Protein AF-A0A645F7J9-F1 (afdb_monomer_lite)

Foldseek 3Di:
DVLVVQLVQQLVLLLVCLVVLQKAKEKEADPDDPVVQLVQFAFDFAFDGSVVRNVQSDPPDPFNQDYFYDYARTTGGTNTHADFAPPPVPPPPDDRSRRRQLRRQCVHQIKMWIQGSVNSWIWIHHNSDIDTRDDSVSSSLVSCCRHVDPDDPCSCPVVPDDPDDDDDDDD

Structure (mmCIF, N/CA/C/O backbone):
data_AF-A0A645F7J9-F1
#
_entry.id   AF-A0A645F7J9-F1
#
loop_
_atom_site.group_PDB
_atom_site.id
_atom_site.type_symbol
_atom_site.label_atom_id
_atom_site.label_alt_id
_atom_site.label_comp_id
_atom_site.label_asym_id
_atom_site.label_entity_id
_atom_site.label_seq_id
_atom_site.pdbx_PDB_ins_code
_atom_site.Cartn_x
_atom_site.Cartn_y
_atom_site.Cartn_z
_atom_site.occupancy
_atom_site.B_iso_or_equiv
_atom_site.auth_seq_id
_atom_site.auth_comp_id
_atom_site.auth_asym_id
_atom_site.auth_atom_id
_atom_site.pdbx_PDB_model_num
ATOM 1 N N . MET A 1 1 ? -8.748 9.597 19.803 1.00 57.66 1 MET A N 1
ATOM 2 C CA . MET A 1 1 ? -7.337 9.579 20.262 1.00 57.66 1 MET A CA 1
ATOM 3 C C . MET A 1 1 ? -6.554 8.402 19.681 1.00 57.66 1 MET A C 1
ATOM 5 O O . MET A 1 1 ? -5.455 8.634 19.204 1.00 57.66 1 MET A O 1
ATOM 9 N N . GLN A 1 2 ? -7.105 7.181 19.636 1.00 62.59 2 GLN A N 1
ATOM 10 C CA . GLN A 1 2 ? -6.382 5.998 19.136 1.00 62.59 2 GLN A CA 1
ATOM 11 C C . GLN A 1 2 ? -6.081 6.033 17.620 1.00 62.59 2 GLN A C 1
ATOM 13 O O . GLN A 1 2 ? -4.951 5.780 17.215 1.00 62.59 2 GLN A O 1
ATOM 18 N N . ASN A 1 3 ? -7.033 6.470 16.787 1.00 81.19 3 ASN A N 1
ATOM 19 C CA . ASN A 1 3 ? -6.851 6.490 15.325 1.0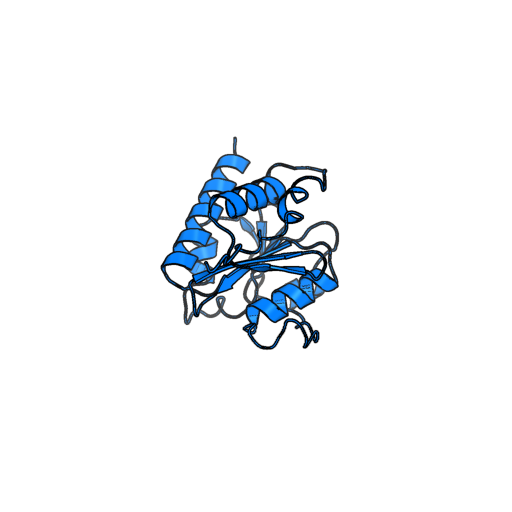0 81.19 3 ASN A CA 1
ATOM 20 C C . ASN A 1 3 ? -5.808 7.522 14.860 1.00 81.19 3 ASN A C 1
ATOM 22 O O . ASN A 1 3 ? -5.114 7.295 13.878 1.00 81.19 3 ASN A O 1
ATOM 26 N N . THR A 1 4 ? -5.635 8.629 15.590 1.00 88.38 4 THR A N 1
ATOM 27 C CA . THR A 1 4 ? -4.605 9.639 15.287 1.00 88.38 4 THR A CA 1
ATOM 28 C C . THR A 1 4 ? -3.191 9.093 15.490 1.00 88.38 4 THR A C 1
ATOM 30 O O . THR A 1 4 ? -2.297 9.422 14.717 1.00 88.38 4 THR A O 1
ATOM 33 N N . ALA A 1 5 ? -2.982 8.257 16.513 1.00 92.56 5 ALA A N 1
ATOM 34 C CA . ALA A 1 5 ? -1.694 7.604 16.733 1.00 92.56 5 ALA A CA 1
ATOM 35 C C . ALA A 1 5 ? -1.388 6.605 15.608 1.00 92.56 5 ALA A C 1
ATOM 37 O O . ALA A 1 5 ? -0.298 6.652 15.050 1.00 92.56 5 ALA A O 1
ATOM 38 N N . LEU A 1 6 ? -2.376 5.792 15.212 1.00 94.38 6 LEU A N 1
ATOM 39 C CA . LEU A 1 6 ? -2.234 4.846 14.102 1.00 94.38 6 LEU A CA 1
ATOM 40 C C . LEU A 1 6 ? -1.917 5.545 12.771 1.00 94.38 6 LEU A C 1
ATOM 42 O O . LEU A 1 6 ? -1.044 5.095 12.041 1.00 94.38 6 LEU A O 1
ATOM 46 N N . ILE A 1 7 ? -2.581 6.665 12.463 1.00 96.19 7 ILE A N 1
ATOM 47 C CA . ILE A 1 7 ? -2.308 7.447 11.244 1.00 96.19 7 ILE A CA 1
ATOM 48 C C . ILE A 1 7 ? -0.853 7.911 11.205 1.00 96.19 7 ILE A C 1
ATOM 50 O O . ILE A 1 7 ? -0.183 7.722 10.194 1.00 96.19 7 ILE A O 1
ATOM 54 N N . ARG A 1 8 ? -0.352 8.481 12.308 1.00 96.44 8 ARG A N 1
ATOM 55 C CA . ARG A 1 8 ? 1.041 8.943 12.403 1.00 96.44 8 ARG A CA 1
ATOM 56 C C . ARG A 1 8 ? 2.032 7.792 12.274 1.00 96.44 8 ARG A C 1
ATOM 58 O O . ARG A 1 8 ? 3.038 7.937 11.586 1.00 96.44 8 ARG A O 1
ATOM 65 N N . ASP A 1 9 ? 1.738 6.670 12.920 1.00 97.25 9 ASP A N 1
ATOM 66 C CA . ASP A 1 9 ? 2.568 5.467 12.889 1.00 97.25 9 ASP A CA 1
ATOM 67 C C . ASP A 1 9 ? 2.669 4.901 11.462 1.00 97.25 9 ASP A C 1
ATOM 69 O O . ASP A 1 9 ? 3.759 4.756 10.910 1.00 97.25 9 ASP A O 1
ATOM 73 N N . MET A 1 10 ? 1.527 4.729 10.790 1.00 98.06 10 MET A N 1
ATOM 74 C CA . MET A 1 10 ? 1.463 4.290 9.393 1.00 98.06 10 MET A CA 1
ATOM 75 C C . MET A 1 10 ? 2.138 5.271 8.432 1.00 98.06 10 MET A C 1
ATOM 77 O O . MET A 1 10 ? 2.859 4.849 7.530 1.00 98.06 10 MET A O 1
ATOM 81 N N . GLN A 1 11 ? 1.930 6.578 8.616 1.00 98.19 11 GLN A N 1
ATOM 82 C CA . GLN A 1 11 ? 2.584 7.598 7.799 1.00 98.19 11 GLN A CA 1
ATOM 83 C C . GLN A 1 11 ? 4.107 7.513 7.945 1.00 98.19 11 GLN A C 1
ATOM 85 O O . GLN A 1 11 ? 4.817 7.539 6.942 1.00 98.19 11 GLN A O 1
ATOM 90 N N . THR A 1 12 ? 4.600 7.371 9.177 1.00 98.56 12 THR A N 1
ATOM 91 C CA . THR A 1 12 ? 6.034 7.252 9.469 1.00 98.56 12 THR A CA 1
ATOM 92 C C . THR A 1 12 ? 6.628 6.014 8.799 1.00 98.56 12 THR A C 1
ATOM 94 O O . THR A 1 12 ? 7.635 6.132 8.104 1.00 98.56 12 THR A O 1
ATOM 97 N N . ALA A 1 13 ? 5.969 4.859 8.918 1.00 98.56 13 ALA A N 1
ATOM 98 C CA . ALA A 1 13 ? 6.410 3.615 8.289 1.00 98.56 13 ALA A CA 1
ATOM 99 C C . ALA A 1 13 ? 6.440 3.700 6.754 1.00 98.56 13 ALA A C 1
ATOM 101 O O . ALA A 1 13 ? 7.433 3.342 6.125 1.00 98.56 13 ALA A O 1
ATOM 102 N N . ILE A 1 14 ? 5.386 4.226 6.123 1.00 98.69 14 ILE A N 1
ATOM 103 C CA . ILE A 1 14 ? 5.324 4.343 4.657 1.00 98.69 14 ILE A CA 1
ATOM 104 C C . ILE A 1 14 ? 6.391 5.321 4.140 1.00 98.69 14 ILE A C 1
ATOM 106 O O . ILE A 1 14 ? 7.036 5.050 3.126 1.00 98.69 14 ILE A O 1
ATOM 110 N N . LEU A 1 15 ? 6.621 6.438 4.841 1.00 98.69 15 LEU A N 1
ATOM 111 C CA . LEU A 1 15 ? 7.687 7.384 4.495 1.00 98.69 15 LEU A CA 1
ATOM 112 C C . LEU A 1 15 ? 9.082 6.773 4.679 1.00 98.69 15 LEU A C 1
ATOM 114 O O . LEU A 1 15 ? 9.957 7.004 3.847 1.00 98.69 15 LEU A O 1
ATOM 118 N N . SER A 1 16 ? 9.284 5.968 5.724 1.00 98.69 16 SER A N 1
ATOM 119 C CA . SER A 1 16 ? 10.523 5.216 5.955 1.00 98.69 16 SER A CA 1
ATOM 120 C C . SER A 1 16 ? 10.812 4.242 4.806 1.00 98.69 16 SER A C 1
ATOM 122 O O . SER A 1 16 ? 11.893 4.298 4.212 1.00 98.69 16 SER A O 1
ATOM 124 N N . LEU A 1 17 ? 9.825 3.431 4.404 1.00 98.56 17 LEU A N 1
ATOM 125 C CA . LEU A 1 17 ? 9.930 2.530 3.248 1.00 98.56 17 LEU A CA 1
ATOM 126 C C . LEU A 1 17 ? 10.234 3.300 1.955 1.00 98.56 17 LEU A C 1
ATOM 128 O O . LEU A 1 17 ? 11.127 2.915 1.203 1.00 98.56 17 LEU A O 1
ATOM 132 N N . SER A 1 18 ? 9.561 4.433 1.736 1.00 98.62 18 SER A N 1
ATOM 133 C CA . SER A 1 18 ? 9.804 5.340 0.606 1.00 98.62 18 SER A CA 1
ATOM 134 C C . SER A 1 18 ? 11.243 5.863 0.580 1.00 98.62 18 SER A C 1
ATOM 136 O O . SER A 1 18 ? 11.928 5.744 -0.435 1.00 98.62 18 SER A O 1
ATOM 138 N N . HIS A 1 19 ? 11.745 6.396 1.699 1.00 98.25 19 HIS A N 1
ATOM 139 C CA . HIS A 1 19 ? 13.122 6.894 1.799 1.00 98.25 19 HIS A CA 1
ATOM 140 C C . HIS A 1 19 ? 14.163 5.796 1.558 1.00 98.25 19 HIS A C 1
ATOM 142 O O . HIS A 1 19 ? 15.183 6.045 0.918 1.00 98.25 19 HIS A O 1
ATOM 148 N N . ARG A 1 20 ? 13.893 4.580 2.039 1.00 98.12 20 ARG A N 1
ATOM 149 C CA . ARG A 1 20 ? 14.752 3.404 1.853 1.00 98.12 20 ARG A CA 1
ATOM 150 C C . ARG A 1 20 ? 14.580 2.735 0.484 1.00 98.12 20 ARG A C 1
ATOM 152 O O . ARG A 1 20 ? 15.330 1.812 0.185 1.00 98.12 20 ARG A O 1
ATOM 159 N N . ARG A 1 21 ? 13.618 3.188 -0.332 1.00 97.75 21 ARG A N 1
ATOM 160 C CA . ARG A 1 21 ? 13.213 2.575 -1.611 1.00 97.75 21 ARG A CA 1
ATOM 161 C C . ARG A 1 21 ? 12.868 1.092 -1.477 1.00 97.75 21 ARG A C 1
ATOM 163 O O . ARG A 1 21 ? 13.225 0.268 -2.310 1.00 97.75 21 ARG A O 1
ATOM 170 N N . VAL A 1 22 ? 12.160 0.756 -0.407 1.00 97.88 22 VAL A N 1
ATOM 171 C CA . VAL A 1 22 ? 11.633 -0.588 -0.184 1.00 97.88 22 VAL A CA 1
ATOM 172 C C . VAL A 1 22 ? 10.236 -0.666 -0.792 1.00 97.88 22 VAL A C 1
ATOM 174 O O . VAL A 1 22 ? 9.358 0.134 -0.462 1.00 97.88 22 VAL A O 1
ATOM 177 N N . GLY A 1 23 ? 10.038 -1.617 -1.706 1.00 97.31 23 GLY A N 1
ATOM 178 C CA . GLY A 1 23 ? 8.768 -1.814 -2.394 1.00 97.31 23 GLY A CA 1
ATOM 179 C C . GLY A 1 23 ? 7.661 -2.250 -1.440 1.00 97.31 23 GLY A C 1
ATOM 180 O O . GLY A 1 23 ? 7.814 -3.231 -0.720 1.00 97.31 23 GLY A O 1
ATOM 181 N N . ALA A 1 24 ? 6.523 -1.558 -1.474 1.00 98.31 24 ALA A N 1
ATOM 182 C CA . ALA A 1 24 ? 5.380 -1.879 -0.623 1.00 98.31 24 ALA A CA 1
ATOM 183 C C . ALA A 1 24 ? 4.061 -1.829 -1.393 1.00 98.31 24 ALA A C 1
ATOM 185 O O . ALA A 1 24 ? 3.901 -1.042 -2.330 1.00 98.31 24 ALA A O 1
ATOM 186 N N . LEU A 1 25 ? 3.115 -2.675 -0.984 1.00 98.50 25 LEU A N 1
ATOM 187 C CA . LEU A 1 25 ? 1.792 -2.794 -1.590 1.00 98.50 25 LEU A CA 1
ATOM 188 C C . LEU A 1 25 ? 0.749 -3.096 -0.511 1.00 98.50 25 LEU A C 1
ATOM 190 O O . LEU A 1 25 ? 0.620 -4.230 -0.054 1.00 98.50 25 LEU A O 1
ATOM 194 N N . ILE A 1 26 ? 0.025 -2.065 -0.080 1.00 98.69 26 ILE A N 1
ATOM 195 C CA . ILE A 1 26 ? -0.883 -2.127 1.071 1.00 98.69 26 ILE A CA 1
ATOM 196 C C . ILE A 1 26 ? -2.307 -1.870 0.588 1.00 98.69 26 ILE A C 1
ATOM 198 O O . ILE A 1 26 ? -2.634 -0.752 0.191 1.00 98.69 26 ILE A O 1
ATOM 202 N N . VAL A 1 27 ? -3.147 -2.899 0.626 1.00 98.56 27 VAL A N 1
ATOM 203 C CA . VAL A 1 27 ? -4.550 -2.859 0.206 1.00 98.56 27 VAL A CA 1
ATOM 204 C C . VAL A 1 27 ? -5.434 -2.679 1.432 1.00 98.56 27 VAL A C 1
ATOM 206 O O . VAL A 1 27 ? -5.457 -3.525 2.325 1.00 98.56 27 VAL A O 1
ATOM 209 N N . PHE A 1 28 ? -6.194 -1.591 1.466 1.00 98.25 28 PHE A N 1
ATOM 210 C CA . PHE A 1 28 ? -7.195 -1.333 2.493 1.00 98.25 28 PHE A CA 1
ATOM 211 C C . PHE A 1 28 ? -8.566 -1.778 1.985 1.00 98.25 28 PHE A C 1
ATOM 213 O O . PHE A 1 28 ? -9.159 -1.136 1.113 1.00 98.25 28 PHE A O 1
ATOM 220 N N . GLU A 1 29 ? -9.066 -2.878 2.545 1.00 96.75 29 GLU A N 1
ATOM 221 C CA . GLU A 1 29 ? -10.415 -3.383 2.301 1.00 96.75 29 GLU A CA 1
ATOM 222 C C . GLU A 1 29 ? -11.455 -2.358 2.777 1.00 96.75 29 GLU A C 1
ATOM 224 O O . GLU A 1 29 ? -11.295 -1.735 3.830 1.00 96.75 29 GLU A O 1
ATOM 229 N N . GLN A 1 30 ? -12.508 -2.173 1.979 1.00 95.19 30 GLN A N 1
ATOM 230 C CA . GLN A 1 30 ? -13.623 -1.273 2.268 1.00 95.19 30 GLN A CA 1
ATOM 231 C C . GLN A 1 30 ? -14.923 -2.082 2.381 1.00 95.19 30 GLN A C 1
ATOM 233 O O . GLN A 1 30 ? -15.040 -2.916 3.276 1.00 95.19 30 GLN A O 1
ATOM 238 N N . LYS A 1 31 ? -15.920 -1.847 1.519 1.00 94.06 31 LYS A N 1
ATOM 239 C CA . LYS A 1 31 ? -17.200 -2.570 1.572 1.00 94.06 31 LYS A CA 1
ATOM 240 C C . LYS A 1 31 ? -17.132 -3.896 0.826 1.00 94.06 31 LYS A C 1
ATOM 242 O O . LYS A 1 31 ? -17.779 -4.859 1.230 1.00 94.06 31 LYS A O 1
ATOM 247 N N . THR A 1 32 ? -16.378 -3.937 -0.268 1.00 94.50 32 THR A N 1
ATOM 248 C CA . THR A 1 32 ? -16.170 -5.148 -1.061 1.00 94.50 32 THR A CA 1
ATOM 249 C C . THR A 1 32 ? -15.173 -6.035 -0.331 1.00 94.50 32 THR A C 1
ATOM 251 O O . THR A 1 32 ? -14.010 -5.666 -0.177 1.00 94.50 32 THR A O 1
ATOM 254 N N . GLY A 1 33 ? -15.628 -7.199 0.132 1.00 93.69 33 GLY A N 1
ATOM 255 C CA . GLY A 1 33 ? -14.755 -8.167 0.791 1.00 93.69 33 GLY A CA 1
ATOM 256 C C . GLY A 1 33 ? -13.720 -8.740 -0.177 1.00 93.69 33 GLY A C 1
ATOM 257 O O . GLY A 1 33 ? -14.054 -9.081 -1.309 1.00 93.69 33 GLY A O 1
ATOM 258 N N . LEU A 1 34 ? -12.475 -8.890 0.279 1.00 96.50 34 LEU A N 1
ATOM 259 C CA . LEU A 1 34 ? -11.361 -9.394 -0.535 1.00 96.50 34 LEU A CA 1
ATOM 260 C C . LEU A 1 34 ? -10.997 -10.843 -0.170 1.00 96.50 34 LEU A C 1
ATOM 262 O O . LEU A 1 34 ? -9.822 -11.196 -0.096 1.00 96.50 34 LEU A O 1
ATOM 266 N N . GLY A 1 35 ? -12.006 -11.679 0.101 1.00 96.00 35 GLY A N 1
ATOM 267 C CA . GLY A 1 35 ? -11.831 -13.040 0.626 1.00 96.00 35 GLY A CA 1
ATOM 268 C C . GLY A 1 35 ? -10.916 -13.921 -0.226 1.00 96.00 35 GLY A C 1
ATOM 269 O O . GLY A 1 35 ? -9.999 -14.538 0.313 1.00 96.00 35 GLY A O 1
ATOM 270 N N . ASP A 1 36 ? -11.109 -13.908 -1.545 1.00 95.88 36 ASP A N 1
ATOM 271 C CA . ASP A 1 36 ? -10.302 -14.704 -2.476 1.00 95.88 36 ASP A CA 1
ATOM 272 C C . ASP A 1 36 ? -8.830 -14.276 -2.460 1.00 95.88 36 ASP A C 1
ATOM 274 O O . ASP A 1 36 ? -7.941 -15.119 -2.406 1.00 95.88 36 ASP A O 1
ATOM 278 N N . ILE A 1 37 ? -8.566 -12.964 -2.410 1.00 97.31 37 ILE A N 1
ATOM 279 C CA . ILE A 1 37 ? -7.209 -12.407 -2.310 1.00 97.31 37 ILE A CA 1
ATOM 280 C C . ILE A 1 37 ? -6.574 -12.791 -0.974 1.00 97.31 37 ILE A C 1
ATOM 282 O O . ILE A 1 37 ? -5.441 -13.267 -0.945 1.00 97.31 37 ILE A O 1
ATOM 286 N N . ILE A 1 38 ? -7.306 -12.622 0.130 1.00 97.94 38 ILE A N 1
ATOM 287 C CA . ILE A 1 38 ? -6.843 -12.987 1.475 1.00 97.94 38 ILE A CA 1
ATOM 288 C C . ILE A 1 38 ? -6.459 -14.471 1.528 1.00 97.94 38 ILE A C 1
ATOM 290 O O . ILE A 1 38 ? -5.460 -14.814 2.155 1.00 97.94 38 ILE A O 1
ATOM 294 N N . GLY A 1 39 ? -7.221 -15.341 0.857 1.00 96.94 39 GLY A N 1
ATOM 295 C CA . GLY A 1 39 ? -6.965 -16.781 0.800 1.00 96.94 39 GLY A CA 1
ATOM 296 C C . GLY A 1 39 ? -5.674 -17.176 0.077 1.00 96.94 39 GLY A C 1
ATOM 297 O O . GLY A 1 39 ? -5.207 -18.296 0.263 1.00 96.94 39 GLY A O 1
ATOM 298 N N . THR A 1 40 ? -5.081 -16.278 -0.715 1.00 97.81 40 THR A N 1
ATOM 299 C CA . THR A 1 40 ? -3.804 -16.536 -1.403 1.00 97.81 40 THR A CA 1
ATOM 300 C C . THR A 1 40 ? -2.571 -16.264 -0.545 1.00 97.81 40 THR A C 1
ATOM 302 O O . THR A 1 40 ? -1.497 -16.777 -0.852 1.00 97.81 40 THR A O 1
ATOM 305 N N . GLY A 1 41 ? -2.709 -15.439 0.496 1.00 97.19 41 GLY A N 1
ATOM 306 C CA . GLY A 1 41 ? -1.602 -15.003 1.341 1.00 97.19 41 GLY A CA 1
ATOM 307 C C . GLY A 1 41 ? -1.476 -15.793 2.641 1.00 97.19 41 GLY A C 1
ATOM 308 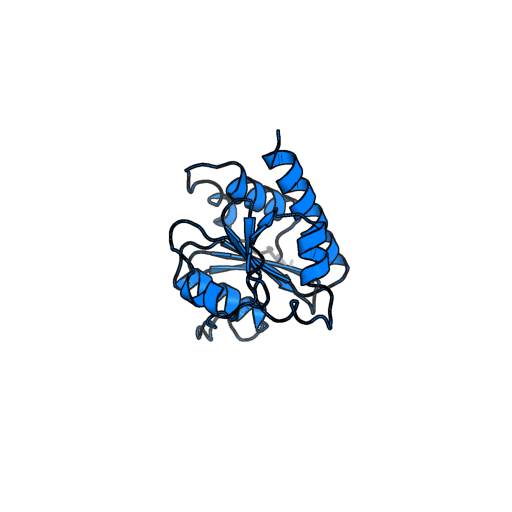O O . GLY A 1 41 ? -2.252 -16.696 2.954 1.00 97.19 41 GLY A O 1
ATOM 309 N N . THR A 1 42 ? -0.501 -15.399 3.456 1.00 98.12 42 THR A N 1
ATOM 310 C CA . THR A 1 42 ? -0.353 -15.903 4.826 1.00 98.12 42 THR A CA 1
ATOM 311 C C . THR A 1 42 ? -1.251 -15.101 5.761 1.00 98.12 42 THR A C 1
ATOM 313 O O . THR A 1 42 ? -1.122 -13.879 5.854 1.00 98.12 42 THR A O 1
ATOM 316 N N . ARG A 1 43 ? -2.156 -15.783 6.472 1.00 97.81 43 ARG A N 1
ATOM 317 C CA . ARG A 1 43 ? -3.055 -15.161 7.453 1.00 97.81 43 ARG A CA 1
ATOM 318 C C . ARG A 1 43 ? -2.271 -14.707 8.688 1.00 97.81 43 ARG A C 1
ATOM 320 O O . ARG A 1 43 ? -1.488 -15.477 9.233 1.00 97.81 43 ARG A O 1
ATOM 327 N N . ILE A 1 44 ? -2.497 -13.465 9.117 1.00 97.19 44 ILE A N 1
ATOM 328 C CA . ILE A 1 44 ? -1.806 -12.847 10.260 1.00 97.19 44 ILE A CA 1
ATOM 329 C C . ILE A 1 44 ? -2.794 -12.472 11.368 1.00 97.19 44 ILE A C 1
ATOM 331 O O . ILE A 1 44 ? -2.536 -12.776 12.526 1.00 97.19 44 ILE A O 1
ATOM 335 N N . GLU A 1 45 ? -3.914 -11.824 11.027 1.00 96.44 45 GLU A N 1
ATOM 336 C CA . GLU A 1 45 ? -4.921 -11.339 11.996 1.00 96.44 45 GLU A CA 1
ATOM 337 C C . GLU A 1 45 ? -4.329 -10.509 13.152 1.00 96.44 45 GLU A C 1
ATOM 339 O O . GLU A 1 45 ? -4.732 -10.615 14.310 1.00 96.44 45 GLU A O 1
ATOM 344 N N . GLY A 1 46 ? -3.359 -9.655 12.824 1.00 96.50 46 GLY A N 1
ATOM 345 C CA . GLY A 1 46 ? -2.625 -8.835 13.783 1.00 96.50 46 GLY A CA 1
ATOM 346 C C . GLY A 1 46 ? -3.161 -7.410 13.878 1.00 96.50 46 GLY A C 1
ATOM 347 O O . GLY A 1 46 ? -3.737 -6.877 12.926 1.00 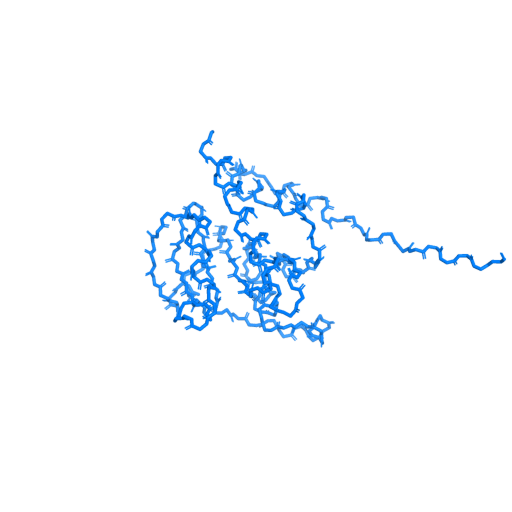96.50 46 GLY A O 1
ATOM 348 N N . LEU A 1 47 ? -2.931 -6.750 15.016 1.00 97.06 47 LEU A N 1
ATOM 349 C CA . LEU A 1 47 ? -3.143 -5.305 15.118 1.00 97.06 47 LEU A CA 1
ATOM 350 C C . LEU A 1 47 ? -2.200 -4.582 14.153 1.00 97.06 47 LEU A C 1
ATOM 352 O O . LEU A 1 47 ? -0.998 -4.852 14.127 1.00 97.06 47 LEU A O 1
ATOM 356 N N . LEU A 1 48 ? -2.753 -3.661 13.366 1.00 97.62 48 LEU A N 1
ATOM 357 C CA . LEU A 1 48 ? -1.968 -2.863 12.436 1.00 97.62 48 LEU A CA 1
ATOM 358 C C . LEU A 1 48 ? -1.020 -1.935 13.207 1.00 97.62 48 LEU A C 1
ATOM 360 O O . LEU A 1 48 ? -1.450 -1.207 14.102 1.00 97.62 48 LEU A O 1
ATOM 364 N N . SER A 1 49 ? 0.256 -1.941 12.827 1.00 97.88 49 SER A N 1
ATOM 365 C CA . SER A 1 49 ? 1.273 -1.010 13.315 1.00 97.88 49 SER A CA 1
ATOM 366 C C . SER A 1 49 ? 2.303 -0.725 12.226 1.00 97.88 49 SER A C 1
ATOM 368 O O . SER A 1 49 ? 2.514 -1.545 11.327 1.00 97.88 49 SER A O 1
ATOM 370 N N . GLY A 1 50 ? 2.966 0.424 12.323 1.00 98.00 50 GLY A N 1
ATOM 371 C CA . GLY A 1 50 ? 4.047 0.816 11.428 1.00 98.00 50 GLY A CA 1
ATOM 372 C C . GLY A 1 50 ? 5.193 -0.193 11.452 1.00 98.00 50 GLY A C 1
ATOM 373 O O . GLY A 1 50 ? 5.618 -0.659 10.399 1.00 98.00 50 GLY A O 1
ATOM 374 N N . ALA A 1 51 ? 5.601 -0.633 12.646 1.00 97.81 51 ALA A N 1
ATOM 375 C CA . ALA A 1 51 ? 6.649 -1.640 12.814 1.00 97.81 51 ALA A CA 1
ATOM 376 C C . ALA A 1 51 ? 6.310 -2.982 12.137 1.00 97.81 51 ALA A C 1
ATOM 378 O O . ALA A 1 51 ? 7.191 -3.624 11.568 1.00 97.81 51 ALA A O 1
ATOM 379 N N . LEU A 1 52 ? 5.044 -3.419 12.174 1.00 98.12 52 LEU A N 1
ATOM 380 C CA . LEU A 1 52 ? 4.620 -4.639 11.483 1.00 98.12 52 LEU A CA 1
ATOM 381 C C . LEU A 1 52 ? 4.693 -4.469 9.960 1.00 98.12 52 LEU A C 1
ATOM 383 O O . LEU A 1 52 ? 5.169 -5.364 9.268 1.00 98.12 52 LEU A O 1
ATOM 387 N N . ILE A 1 53 ? 4.261 -3.315 9.446 1.00 98.44 53 ILE A N 1
ATOM 388 C CA . ILE A 1 53 ? 4.331 -2.993 8.016 1.00 98.44 53 ILE A CA 1
ATOM 389 C C . ILE A 1 53 ? 5.781 -2.938 7.532 1.00 98.44 53 ILE A C 1
ATOM 391 O O . ILE A 1 53 ? 6.094 -3.551 6.515 1.00 98.44 53 ILE A O 1
ATOM 395 N N . GLU A 1 54 ? 6.673 -2.269 8.263 1.00 98.00 54 GLU A N 1
ATOM 396 C CA . GLU A 1 54 ? 8.095 -2.221 7.910 1.00 98.00 54 GLU A CA 1
ATOM 397 C C . GLU A 1 54 ? 8.724 -3.615 7.877 1.00 98.00 54 GLU A C 1
ATOM 399 O O . GLU A 1 54 ? 9.403 -3.945 6.910 1.00 98.00 54 GLU A O 1
ATOM 404 N N . ASN A 1 55 ? 8.457 -4.453 8.886 1.00 97.56 55 ASN A N 1
ATOM 405 C CA . ASN A 1 55 ? 8.996 -5.814 8.931 1.00 97.56 55 ASN A CA 1
ATOM 406 C C . ASN A 1 55 ? 8.472 -6.697 7.795 1.00 97.56 55 ASN A C 1
ATOM 408 O O . ASN A 1 55 ? 9.232 -7.487 7.244 1.00 97.56 55 ASN A O 1
ATOM 412 N N . ILE A 1 56 ? 7.188 -6.584 7.439 1.00 98.25 56 ILE A N 1
ATOM 413 C CA . ILE A 1 56 ? 6.614 -7.386 6.352 1.00 98.25 56 ILE A CA 1
ATOM 414 C C . ILE A 1 56 ? 7.263 -7.043 5.014 1.00 98.25 56 ILE A C 1
ATOM 416 O O . ILE A 1 56 ? 7.535 -7.951 4.238 1.00 98.25 56 ILE A O 1
ATOM 420 N N . PHE A 1 57 ? 7.508 -5.761 4.738 1.00 98.31 57 PHE A N 1
ATOM 421 C CA . PHE A 1 57 ? 8.108 -5.340 3.471 1.00 98.31 57 PHE A CA 1
ATOM 422 C C . PHE A 1 57 ? 9.638 -5.378 3.466 1.00 98.31 57 PHE A C 1
ATOM 424 O O . PHE A 1 57 ? 10.235 -5.023 2.453 1.00 98.31 57 PHE A O 1
ATOM 431 N N . GLU A 1 58 ? 10.287 -5.828 4.544 1.00 97.25 58 GLU A N 1
ATOM 432 C CA . GLU A 1 58 ? 11.739 -5.986 4.556 1.00 97.25 58 GLU A CA 1
ATOM 433 C C . GLU A 1 58 ? 12.171 -6.942 3.421 1.00 97.25 58 GLU A C 1
ATOM 435 O O . GLU A 1 58 ? 11.657 -8.067 3.339 1.00 97.25 58 GLU A O 1
ATOM 440 N N . PRO A 1 59 ? 13.089 -6.521 2.527 1.00 93.31 59 PRO A N 1
ATOM 441 C CA . PRO A 1 59 ? 13.491 -7.326 1.381 1.00 93.31 59 PRO A CA 1
ATOM 442 C C . PRO A 1 59 ? 14.041 -8.701 1.766 1.00 93.31 59 PRO A C 1
ATOM 444 O O . PRO A 1 59 ? 14.706 -8.856 2.789 1.00 93.31 59 PRO A O 1
ATOM 447 N N . ASN A 1 60 ? 13.846 -9.689 0.890 1.00 91.31 60 ASN A N 1
ATOM 448 C CA . ASN A 1 60 ? 14.326 -11.068 1.066 1.00 91.31 60 ASN A CA 1
ATOM 449 C C . ASN A 1 60 ? 13.687 -11.826 2.245 1.00 91.31 60 ASN A C 1
ATOM 451 O O . ASN A 1 60 ? 14.252 -12.808 2.731 1.00 91.31 60 ASN A O 1
ATOM 455 N N . THR A 1 61 ? 12.508 -11.403 2.704 1.00 93.69 61 THR A N 1
ATOM 456 C CA . THR A 1 61 ? 11.722 -12.141 3.704 1.00 93.69 61 THR A CA 1
ATOM 457 C C . THR A 1 61 ? 10.546 -12.877 3.049 1.00 93.69 61 THR A C 1
ATOM 459 O O . THR A 1 61 ? 10.062 -12.456 2.006 1.00 93.69 61 THR A O 1
ATOM 462 N N . PRO A 1 62 ? 10.009 -13.969 3.618 1.00 90.00 62 PRO A N 1
ATOM 463 C CA . PRO A 1 62 ? 8.918 -14.706 2.967 1.00 90.00 62 PRO A CA 1
ATOM 464 C C . PRO A 1 62 ? 7.633 -13.900 2.696 1.00 90.00 62 PRO A C 1
ATOM 466 O O . PRO A 1 62 ? 6.859 -14.285 1.828 1.00 90.00 62 PRO A O 1
ATOM 469 N N . LEU A 1 63 ? 7.383 -12.810 3.434 1.00 93.69 63 LEU A N 1
ATOM 470 C CA . LEU A 1 63 ? 6.115 -12.067 3.379 1.00 93.69 63 LEU A CA 1
ATOM 471 C C . LEU A 1 63 ? 6.153 -10.797 2.511 1.00 93.69 63 LEU A C 1
ATOM 473 O O . LEU A 1 63 ? 5.089 -10.244 2.228 1.00 93.69 63 LEU A O 1
ATOM 477 N N . HIS A 1 64 ? 7.337 -10.336 2.092 1.00 92.19 64 HIS A N 1
ATOM 478 C CA . HIS A 1 64 ? 7.483 -9.068 1.357 1.00 92.19 64 HIS A CA 1
ATOM 479 C C . HIS A 1 64 ? 7.008 -9.128 -0.103 1.00 92.19 64 HIS A C 1
ATOM 481 O O . HIS A 1 64 ? 6.700 -8.095 -0.712 1.00 92.19 64 HIS A O 1
ATOM 487 N N . ASP A 1 65 ? 6.941 -10.337 -0.663 1.00 88.62 65 ASP A N 1
ATOM 488 C CA . ASP A 1 65 ? 6.512 -10.582 -2.033 1.00 88.62 65 ASP A CA 1
ATOM 489 C C . ASP A 1 65 ? 4.993 -10.723 -2.094 1.00 88.62 65 ASP A C 1
ATOM 491 O O . ASP A 1 65 ? 4.419 -11.780 -1.842 1.00 88.62 65 ASP A O 1
ATOM 495 N N . GLY A 1 66 ? 4.333 -9.619 -2.433 1.00 94.75 66 GLY A N 1
ATOM 496 C CA . GLY A 1 66 ? 2.888 -9.555 -2.615 1.00 94.75 66 GLY A CA 1
ATOM 497 C C . GLY A 1 66 ? 2.264 -8.387 -1.868 1.00 94.75 66 GLY A C 1
ATOM 498 O O . GLY A 1 66 ? 2.932 -7.425 -1.483 1.00 94.75 66 GLY A O 1
ATOM 499 N N . ALA A 1 67 ? 0.947 -8.455 -1.708 1.00 98.19 67 ALA A N 1
ATOM 500 C CA . ALA A 1 67 ? 0.172 -7.431 -1.033 1.00 98.19 67 ALA A CA 1
ATOM 501 C C . ALA A 1 67 ? -0.085 -7.774 0.435 1.00 98.19 67 ALA A C 1
ATOM 503 O O . ALA A 1 67 ? -0.336 -8.925 0.806 1.00 98.19 67 ALA A O 1
ATOM 504 N N . VAL A 1 68 ? -0.104 -6.734 1.259 1.00 98.56 68 VAL A N 1
ATOM 505 C CA . VAL A 1 68 ? -0.721 -6.767 2.583 1.00 98.56 68 VAL A CA 1
ATOM 506 C C . VAL A 1 68 ? -2.178 -6.350 2.449 1.00 98.56 68 VAL A C 1
ATOM 508 O O . VAL A 1 68 ? -2.464 -5.327 1.831 1.00 98.56 68 VAL A O 1
ATOM 511 N N . VAL A 1 69 ? -3.092 -7.105 3.060 1.00 98.62 69 VAL A N 1
ATOM 512 C CA . VAL A 1 69 ? -4.516 -6.756 3.132 1.00 98.62 69 VAL A CA 1
ATOM 513 C C . VAL A 1 69 ? -4.867 -6.320 4.549 1.00 98.62 69 VAL A C 1
ATOM 515 O O . VAL A 1 69 ? -4.693 -7.066 5.515 1.00 98.62 69 VAL A O 1
ATOM 518 N N . VAL A 1 70 ? -5.394 -5.105 4.665 1.00 98.44 70 VAL A N 1
ATOM 519 C CA . VAL A 1 70 ? -5.807 -4.466 5.915 1.00 98.44 70 VAL A CA 1
ATOM 520 C C . VAL A 1 70 ? -7.321 -4.280 5.913 1.00 98.44 70 VAL A C 1
ATOM 522 O O . VAL A 1 70 ? -7.885 -3.782 4.943 1.00 98.44 70 VAL A O 1
ATOM 525 N N . ARG A 1 71 ? -7.979 -4.625 7.022 1.00 96.25 71 ARG A N 1
ATOM 526 C CA . ARG A 1 71 ? -9.402 -4.360 7.271 1.00 96.25 71 ARG A CA 1
ATOM 527 C C . ARG A 1 71 ? -9.533 -3.547 8.553 1.00 96.25 71 ARG A C 1
ATOM 529 O O . ARG A 1 71 ? -9.224 -4.039 9.638 1.00 96.25 71 ARG A O 1
ATOM 536 N N . GLY A 1 72 ? -9.988 -2.301 8.436 1.00 93.31 72 GLY A N 1
ATOM 537 C CA . 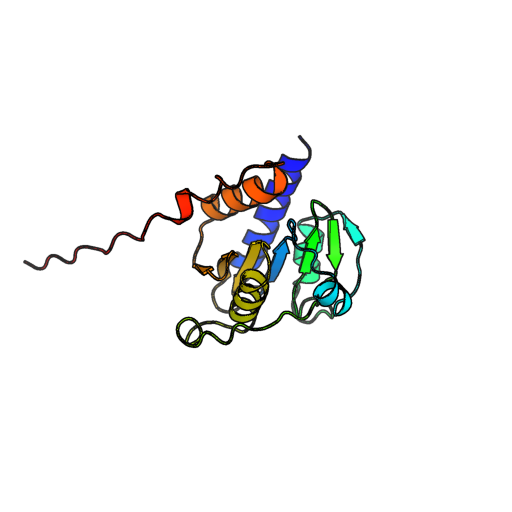GLY A 1 72 ? -10.014 -1.376 9.572 1.00 93.31 72 GLY A CA 1
ATOM 538 C C . GLY A 1 72 ? -8.615 -1.218 10.175 1.00 93.31 72 GLY A C 1
ATOM 539 O O . GLY A 1 72 ? -7.677 -0.879 9.465 1.00 93.31 72 GLY A O 1
ATOM 540 N N . SER A 1 73 ? -8.459 -1.498 11.470 1.00 94.56 73 SER A N 1
ATOM 541 C CA . SER A 1 73 ? -7.168 -1.453 12.178 1.00 94.56 73 SER A CA 1
ATOM 542 C C . SER A 1 73 ? -6.489 -2.823 12.333 1.00 94.56 73 SER A C 1
ATOM 544 O O . SER A 1 73 ? -5.652 -2.997 13.220 1.00 94.56 73 SER A O 1
ATOM 546 N N . THR A 1 74 ? -6.851 -3.805 11.505 1.00 96.94 74 THR A N 1
ATOM 547 C CA . THR A 1 74 ? -6.313 -5.171 11.562 1.00 96.94 74 THR A CA 1
ATOM 548 C C . THR A 1 74 ? -5.655 -5.541 10.238 1.00 96.94 74 THR A C 1
ATOM 550 O O . THR A 1 74 ? -6.249 -5.394 9.170 1.00 96.94 74 THR A O 1
ATOM 553 N N . LEU A 1 75 ? -4.432 -6.058 10.309 1.00 98.38 75 LEU A N 1
ATOM 554 C CA . LEU A 1 75 ? -3.741 -6.672 9.184 1.00 98.38 75 LEU A CA 1
ATOM 555 C C . LEU A 1 75 ? -4.209 -8.126 9.064 1.00 98.38 75 LEU A C 1
ATOM 557 O O . LEU A 1 75 ? -3.947 -8.946 9.943 1.00 98.38 75 LEU A O 1
ATOM 561 N N . ILE A 1 76 ? -4.931 -8.442 7.991 1.00 98.56 76 ILE A N 1
ATOM 562 C CA . ILE A 1 76 ? -5.580 -9.745 7.816 1.00 98.56 76 ILE A CA 1
ATOM 563 C C . ILE A 1 76 ? -4.608 -10.776 7.244 1.00 98.56 76 ILE A C 1
ATOM 565 O O . ILE A 1 76 ? -4.502 -11.876 7.788 1.00 98.56 76 ILE A O 1
ATOM 569 N N . ALA A 1 77 ? -3.894 -10.424 6.175 1.00 98.50 77 ALA A N 1
ATOM 570 C CA . ALA A 1 77 ? -2.937 -11.303 5.510 1.00 98.50 77 ALA A CA 1
ATOM 571 C C . ALA A 1 77 ? -1.804 -10.515 4.829 1.00 98.50 77 ALA A C 1
ATOM 573 O O . ALA A 1 77 ? -1.970 -9.336 4.507 1.00 98.50 77 ALA A O 1
ATOM 574 N N . ALA A 1 78 ? -0.669 -11.178 4.602 1.00 98.44 78 ALA A N 1
ATOM 575 C CA . ALA A 1 78 ? 0.485 -10.663 3.858 1.00 98.44 78 ALA A CA 1
ATOM 576 C C . ALA A 1 78 ? 0.929 -11.649 2.769 1.00 98.44 78 ALA A C 1
ATOM 578 O O . ALA A 1 78 ? 0.545 -12.820 2.797 1.00 98.44 78 ALA A O 1
ATOM 579 N N . GLY A 1 79 ? 1.727 -11.171 1.811 1.00 97.44 79 GLY A N 1
ATOM 580 C CA . GLY A 1 79 ? 2.148 -11.967 0.656 1.00 97.44 79 GLY A CA 1
ATOM 581 C C . GLY A 1 79 ? 0.981 -12.386 -0.246 1.00 97.44 79 GLY A C 1
ATOM 582 O O . GLY A 1 79 ? 1.008 -13.461 -0.833 1.00 97.44 79 GLY A O 1
ATOM 583 N N . CYS A 1 80 ? -0.091 -11.586 -0.310 1.00 98.12 80 CYS A N 1
ATOM 584 C CA . CYS A 1 80 ? -1.271 -11.914 -1.110 1.00 98.12 80 CYS A CA 1
ATOM 585 C C . CYS A 1 80 ? -1.010 -11.648 -2.597 1.00 98.12 80 CYS A C 1
ATOM 587 O O . CYS A 1 80 ? -0.459 -10.603 -2.962 1.00 98.12 80 CYS A O 1
ATOM 589 N N . PHE A 1 81 ? -1.485 -12.540 -3.463 1.00 96.50 81 PHE A N 1
ATOM 590 C CA . PHE A 1 81 ? -1.480 -12.329 -4.905 1.00 96.50 81 PHE A CA 1
ATOM 591 C C . PHE A 1 81 ? -2.682 -11.479 -5.321 1.00 96.50 81 PHE A C 1
ATOM 593 O O . PHE A 1 81 ? -3.817 -11.726 -4.914 1.00 96.50 81 PHE A O 1
ATOM 600 N N . LEU A 1 82 ? -2.428 -10.467 -6.150 1.00 96.06 82 LEU A N 1
ATOM 601 C CA . LEU A 1 82 ? -3.459 -9.584 -6.690 1.00 96.06 82 LEU A CA 1
ATOM 602 C C . LEU A 1 82 ? -3.612 -9.791 -8.200 1.00 96.06 82 LEU A C 1
ATOM 604 O O . LEU A 1 82 ? -2.613 -10.055 -8.877 1.00 96.06 82 LEU A O 1
ATOM 608 N N . PRO A 1 83 ? -4.824 -9.598 -8.749 1.00 91.69 83 PRO A N 1
ATOM 609 C CA . PRO A 1 83 ? -5.000 -9.518 -10.192 1.00 91.69 83 PRO A CA 1
ATOM 610 C C . PRO A 1 83 ? -4.209 -8.327 -10.744 1.00 91.69 83 PRO A C 1
ATOM 612 O O . PRO A 1 83 ? -4.175 -7.253 -10.139 1.00 91.69 83 PRO A O 1
ATOM 615 N N . LEU A 1 84 ? -3.576 -8.504 -11.900 1.00 91.31 84 LEU A N 1
ATOM 616 C CA . LEU A 1 84 ? -2.909 -7.416 -12.610 1.00 91.31 84 LEU A CA 1
ATOM 617 C C . LEU A 1 84 ? -3.902 -6.743 -13.557 1.00 91.31 84 LEU A C 1
ATOM 619 O O . LEU A 1 84 ? -4.729 -7.413 -14.165 1.00 91.31 84 LEU A O 1
ATOM 623 N N . SER A 1 85 ? -3.815 -5.421 -13.689 1.00 86.06 85 SER A N 1
ATOM 624 C CA . SER A 1 85 ? -4.546 -4.711 -14.740 1.00 86.06 85 SER A CA 1
ATOM 625 C C . SER A 1 85 ? -3.927 -4.982 -16.114 1.00 86.06 85 SER A C 1
ATOM 627 O O . SER A 1 85 ? -2.712 -4.833 -16.283 1.00 86.06 85 SER A O 1
ATOM 629 N N . ASP A 1 86 ? -4.784 -5.300 -17.086 1.00 79.12 86 ASP A N 1
ATOM 630 C CA . ASP A 1 86 ? -4.442 -5.453 -18.506 1.00 79.12 86 ASP A CA 1
ATOM 631 C C . ASP A 1 86 ? -4.482 -4.119 -19.274 1.00 79.12 86 ASP A C 1
ATOM 633 O O . ASP A 1 86 ? -4.290 -4.092 -20.491 1.00 79.12 86 ASP A O 1
ATOM 637 N N . ASP A 1 87 ? -4.736 -2.993 -18.594 1.00 75.88 87 ASP A N 1
ATOM 638 C CA . ASP A 1 87 ? -4.771 -1.680 -19.239 1.00 75.88 87 ASP A CA 1
ATOM 639 C C . ASP A 1 87 ? -3.365 -1.238 -19.677 1.00 75.88 87 ASP A C 1
ATOM 641 O O . ASP A 1 87 ? -2.581 -0.626 -18.939 1.00 75.88 87 ASP A O 1
ATOM 645 N N . LEU A 1 88 ? -3.058 -1.548 -20.936 1.00 65.12 88 LEU A N 1
ATOM 646 C CA . LEU A 1 88 ? -1.780 -1.261 -21.570 1.00 65.12 88 LEU A CA 1
ATOM 647 C C . LEU A 1 88 ? -1.480 0.239 -21.673 1.00 65.12 88 LEU A C 1
ATOM 649 O O . LEU A 1 88 ? -0.302 0.595 -21.759 1.00 65.12 88 LEU A O 1
ATOM 653 N N . THR A 1 89 ? -2.499 1.109 -21.635 1.00 67.00 89 THR A N 1
ATOM 654 C CA . THR A 1 89 ? -2.330 2.565 -21.785 1.00 67.00 89 THR A CA 1
ATOM 655 C C . THR A 1 89 ? -1.622 3.188 -20.586 1.00 67.00 89 THR A C 1
ATOM 657 O O . THR A 1 89 ? -0.837 4.120 -20.747 1.00 67.00 89 THR A O 1
ATOM 660 N N . VAL A 1 90 ? -1.825 2.615 -19.397 1.00 63.75 90 VAL A N 1
ATOM 661 C CA . VAL A 1 90 ? -1.150 3.022 -18.160 1.00 63.75 90 VAL A CA 1
ATOM 662 C C . VAL A 1 90 ? 0.132 2.198 -17.936 1.00 63.75 90 VAL A C 1
ATOM 664 O O . VAL A 1 90 ? 1.041 2.644 -17.245 1.00 63.75 90 VAL A O 1
ATOM 667 N N . SER A 1 91 ? 0.249 1.004 -18.535 1.00 58.03 91 SER A N 1
ATOM 668 C CA . SER A 1 91 ? 1.214 -0.030 -18.117 1.00 58.03 91 SER A CA 1
ATOM 669 C C . SER A 1 91 ? 2.686 0.179 -18.497 1.00 58.03 91 SER A C 1
ATOM 671 O O . SER A 1 91 ? 3.546 -0.410 -17.843 1.00 58.03 91 SER A O 1
ATOM 673 N N . ARG A 1 92 ? 3.010 0.975 -19.529 1.00 63.59 92 ARG A N 1
ATOM 674 C CA . ARG A 1 92 ? 4.365 0.975 -20.130 1.00 63.59 92 ARG A CA 1
ATOM 675 C C . ARG A 1 92 ? 5.492 1.374 -19.173 1.00 63.59 92 ARG A C 1
ATOM 677 O O . ARG A 1 92 ? 6.617 0.929 -19.362 1.00 63.59 92 ARG A O 1
ATOM 684 N N . GLU A 1 93 ? 5.185 2.166 -18.151 1.00 70.25 93 GLU A N 1
ATOM 685 C CA . GLU A 1 93 ? 6.144 2.631 -17.136 1.00 70.25 93 GLU A CA 1
ATOM 686 C C . GLU A 1 93 ? 5.848 2.077 -15.734 1.00 70.25 93 GLU A C 1
ATOM 688 O O . GLU A 1 93 ? 6.452 2.504 -14.749 1.00 70.25 93 GLU A O 1
ATOM 693 N N . LEU A 1 94 ? 4.862 1.186 -15.603 1.00 79.38 94 LEU A N 1
ATOM 694 C CA . LEU A 1 94 ? 4.399 0.707 -14.307 1.00 79.38 94 LEU A CA 1
ATOM 695 C C . LEU A 1 94 ? 4.993 -0.656 -13.972 1.00 79.38 94 LEU A C 1
ATOM 697 O O . LEU A 1 94 ? 4.750 -1.642 -14.671 1.00 79.38 94 LEU A O 1
ATOM 701 N N . GLY A 1 95 ? 5.678 -0.730 -12.830 1.00 88.06 95 GLY A N 1
ATOM 702 C CA . GLY A 1 95 ? 6.093 -1.993 -12.219 1.00 88.06 95 GLY A CA 1
ATOM 703 C C . GLY A 1 95 ? 4.910 -2.893 -11.829 1.00 88.06 95 GLY A C 1
ATOM 704 O O . GLY A 1 95 ? 3.750 -2.472 -11.785 1.00 88.06 95 GLY A O 1
ATOM 705 N N . THR A 1 96 ? 5.205 -4.151 -11.502 1.00 90.88 96 THR A N 1
ATOM 706 C CA . THR A 1 96 ? 4.211 -5.189 -11.159 1.00 90.88 96 THR A CA 1
ATOM 707 C C . THR A 1 96 ? 3.276 -4.767 -10.023 1.00 90.88 96 THR A C 1
ATOM 709 O O . THR A 1 96 ? 2.063 -4.907 -10.162 1.00 90.88 96 THR A O 1
ATOM 712 N N . ARG A 1 97 ? 3.802 -4.159 -8.948 1.00 94.56 97 ARG A N 1
ATOM 713 C CA . ARG A 1 97 ? 2.999 -3.666 -7.809 1.00 94.56 97 ARG A CA 1
ATOM 714 C C . ARG A 1 97 ? 1.974 -2.599 -8.210 1.00 94.56 97 ARG A C 1
ATOM 716 O O . ARG A 1 97 ? 0.857 -2.600 -7.705 1.00 94.56 97 ARG A O 1
ATOM 723 N N . HIS A 1 98 ? 2.310 -1.721 -9.155 1.00 94.69 98 HIS A N 1
ATOM 724 C CA . HIS A 1 98 ? 1.373 -0.707 -9.646 1.00 94.69 98 HIS A CA 1
ATOM 725 C C . HIS A 1 98 ? 0.247 -1.333 -10.476 1.00 94.69 98 HIS A C 1
ATOM 727 O O . HIS A 1 98 ? -0.916 -0.971 -10.307 1.00 94.69 98 HIS A O 1
ATOM 733 N N . ARG A 1 99 ? 0.576 -2.302 -11.342 1.00 93.25 99 ARG A N 1
ATOM 734 C CA . ARG A 1 99 ? -0.433 -3.038 -12.122 1.00 93.25 99 ARG A CA 1
ATOM 735 C C . ARG A 1 99 ? -1.350 -3.865 -11.227 1.00 93.25 99 ARG A C 1
ATOM 737 O O . ARG A 1 99 ? -2.550 -3.900 -11.470 1.00 93.25 99 ARG A O 1
ATOM 744 N N . ALA A 1 100 ? -0.793 -4.470 -10.182 1.00 95.50 100 ALA A N 1
ATOM 745 C CA . ALA A 1 100 ? -1.530 -5.190 -9.150 1.00 95.50 100 ALA A CA 1
ATOM 746 C C . ALA A 1 100 ? -2.504 -4.270 -8.394 1.00 95.50 100 ALA A C 1
ATOM 748 O O . ALA A 1 100 ? -3.680 -4.592 -8.237 1.00 95.50 100 ALA A O 1
ATOM 749 N N . ALA A 1 101 ? -2.040 -3.084 -7.990 1.00 96.12 101 ALA A N 1
ATOM 750 C CA . ALA A 1 101 ? -2.876 -2.087 -7.328 1.00 96.12 101 ALA A CA 1
ATOM 751 C C . ALA A 1 101 ? -4.023 -1.583 -8.226 1.00 96.12 101 ALA A C 1
ATOM 753 O O . ALA A 1 101 ? -5.159 -1.421 -7.776 1.00 96.12 101 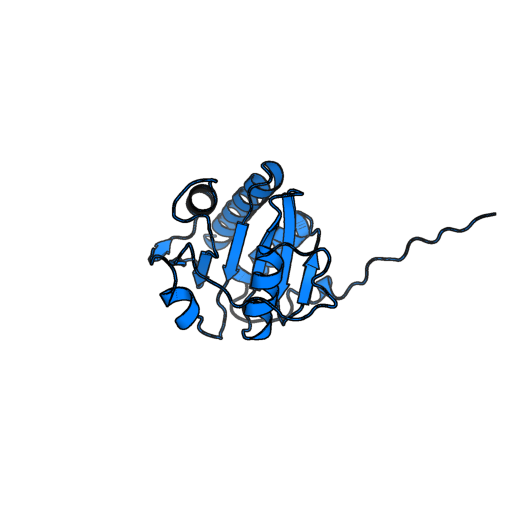ALA A O 1
ATOM 754 N N . LEU A 1 102 ? -3.749 -1.360 -9.515 1.00 94.31 102 LEU A N 1
ATOM 755 C CA . LEU A 1 102 ? -4.778 -1.021 -10.500 1.00 94.31 102 LEU A CA 1
ATOM 756 C C . LEU A 1 102 ? -5.788 -2.157 -10.681 1.00 94.31 102 LEU A C 1
ATOM 758 O O . LEU A 1 102 ? -6.988 -1.899 -10.678 1.00 94.31 102 LEU A O 1
ATOM 762 N N . GLY A 1 103 ? -5.318 -3.402 -10.786 1.00 94.25 103 GLY A N 1
ATOM 763 C CA . GLY A 1 103 ? -6.181 -4.568 -10.944 1.00 94.25 103 GLY A CA 1
ATOM 764 C C . GLY A 1 103 ? -7.148 -4.709 -9.773 1.00 94.25 103 GLY A C 1
ATOM 765 O O . GLY A 1 103 ? -8.360 -4.677 -9.980 1.00 94.25 103 GLY A O 1
ATOM 766 N N . VAL A 1 104 ? -6.644 -4.747 -8.533 1.00 96.00 104 VAL A N 1
ATOM 767 C CA . VAL A 1 104 ? -7.513 -4.881 -7.349 1.00 96.00 104 VAL A CA 1
ATOM 768 C C . VAL A 1 104 ? -8.477 -3.701 -7.185 1.00 96.00 104 VAL A C 1
ATOM 770 O O . VAL A 1 104 ? -9.648 -3.909 -6.866 1.00 96.00 104 VAL A O 1
ATOM 773 N N . SER A 1 105 ? -8.034 -2.470 -7.459 1.00 95.25 105 SER A N 1
ATOM 774 C CA . SER A 1 105 ? -8.887 -1.278 -7.338 1.00 95.25 105 SER A CA 1
ATOM 775 C C . SER A 1 105 ? -9.902 -1.121 -8.473 1.00 95.25 105 SER A C 1
ATOM 777 O O . SER A 1 105 ? -10.801 -0.292 -8.367 1.00 95.25 105 SER A O 1
ATOM 779 N N . SER A 1 106 ? -9.771 -1.879 -9.565 1.00 93.56 106 SER A N 1
ATOM 780 C CA . SER A 1 106 ? -10.752 -1.894 -10.659 1.00 93.56 106 SER A CA 1
ATOM 781 C C . SER A 1 106 ? -11.945 -2.813 -10.378 1.00 93.56 106 SER A C 1
ATOM 783 O O . SER A 1 106 ? -13.033 -2.585 -10.900 1.00 93.56 106 SER A O 1
ATOM 785 N N . VAL A 1 107 ? -11.752 -3.821 -9.521 1.00 93.69 107 VAL A N 1
ATOM 786 C CA . VAL A 1 107 ? -12.764 -4.837 -9.180 1.00 93.69 107 VAL A CA 1
ATOM 787 C C . VAL A 1 107 ? -13.313 -4.691 -7.757 1.00 93.69 107 VAL A C 1
ATOM 789 O O . VAL A 1 107 ? -14.135 -5.494 -7.325 1.00 93.69 107 VAL A O 1
ATOM 792 N N . SER A 1 108 ? -12.860 -3.684 -7.007 1.00 95.12 108 SER A N 1
ATOM 793 C CA . SER A 1 108 ? -13.290 -3.418 -5.631 1.00 95.12 108 SER A CA 1
ATOM 794 C C . SER A 1 108 ? -13.232 -1.927 -5.307 1.00 95.12 108 SER A C 1
ATOM 796 O O . SER A 1 108 ? -12.524 -1.166 -5.961 1.00 95.12 108 SER A O 1
ATOM 798 N N . ASP A 1 109 ? -13.912 -1.516 -4.238 1.00 94.50 109 ASP A N 1
ATOM 799 C CA . ASP A 1 109 ? -13.812 -0.167 -3.667 1.00 94.50 109 ASP A CA 1
ATOM 800 C C . ASP A 1 109 ? -12.585 0.013 -2.753 1.00 94.50 109 ASP A C 1
ATOM 802 O O . ASP A 1 109 ? -12.526 0.962 -1.967 1.00 94.50 109 ASP A O 1
ATOM 806 N N . SER A 1 110 ? -11.605 -0.895 -2.837 1.00 96.81 110 SER A N 1
ATOM 807 C CA . SER A 1 110 ? -10.380 -0.821 -2.044 1.00 96.81 110 SER A CA 1
ATOM 808 C C . SER A 1 110 ? -9.539 0.406 -2.393 1.00 96.81 110 SER A C 1
ATOM 810 O O . SER A 1 110 ? -9.512 0.906 -3.522 1.00 96.81 110 SER A O 1
ATOM 812 N N . ILE A 1 111 ? -8.810 0.883 -1.390 1.00 97.81 111 ILE A N 1
ATOM 813 C CA . ILE A 1 111 ? -7.784 1.910 -1.553 1.00 97.81 111 ILE A CA 1
ATOM 814 C C . ILE A 1 111 ? -6.448 1.208 -1.378 1.00 97.81 111 ILE A C 1
ATOM 816 O O . ILE A 1 111 ? -6.224 0.558 -0.362 1.00 97.81 111 ILE A O 1
ATOM 820 N N . THR A 1 112 ? -5.556 1.336 -2.352 1.00 98.19 112 THR A N 1
ATOM 821 C CA . THR A 1 112 ? -4.243 0.686 -2.306 1.00 98.19 112 THR A CA 1
ATOM 822 C C . THR A 1 112 ? -3.139 1.730 -2.282 1.00 98.19 112 THR A C 1
ATOM 824 O O . THR A 1 112 ? -3.122 2.614 -3.134 1.00 98.19 112 THR A O 1
ATOM 827 N N . ILE A 1 113 ? -2.213 1.626 -1.329 1.00 98.62 113 ILE A N 1
ATOM 828 C CA . ILE A 1 113 ? -0.997 2.444 -1.258 1.00 98.62 113 ILE A CA 1
ATOM 829 C C . ILE A 1 113 ? 0.172 1.629 -1.812 1.00 98.62 113 ILE A C 1
ATOM 831 O O . ILE A 1 113 ? 0.345 0.462 -1.462 1.00 98.62 113 ILE A O 1
ATOM 835 N N . ILE A 1 114 ? 0.975 2.257 -2.669 1.00 98.44 114 ILE A N 1
ATOM 836 C CA . ILE A 1 114 ? 2.140 1.656 -3.315 1.00 98.44 114 ILE A CA 1
ATOM 837 C C . ILE A 1 114 ? 3.372 2.488 -2.973 1.00 98.44 114 ILE A C 1
ATOM 839 O O . ILE A 1 114 ? 3.328 3.712 -3.082 1.00 98.44 114 ILE A O 1
ATOM 843 N N . VAL A 1 115 ? 4.475 1.825 -2.630 1.00 98.31 115 VAL A N 1
ATOM 844 C CA . VAL A 1 115 ? 5.817 2.422 -2.599 1.00 98.31 115 VAL A CA 1
ATOM 845 C C . VAL A 1 115 ? 6.648 1.765 -3.696 1.00 98.31 115 VAL A C 1
ATOM 847 O O . VAL A 1 115 ? 6.730 0.538 -3.766 1.00 98.31 115 VAL A O 1
ATOM 850 N N . SER A 1 116 ? 7.228 2.575 -4.579 1.00 96.56 116 SER A N 1
ATOM 851 C CA . SER A 1 116 ? 8.104 2.102 -5.653 1.00 96.56 116 SER A CA 1
ATOM 852 C C . SER A 1 116 ? 9.467 1.671 -5.108 1.00 96.56 116 SER A C 1
ATOM 854 O O . SER A 1 116 ? 10.142 2.466 -4.459 1.00 96.56 116 SER A O 1
ATOM 856 N N . GLU A 1 117 ? 9.912 0.457 -5.431 1.00 94.94 117 GLU A N 1
ATOM 857 C CA . GLU A 1 117 ? 11.270 -0.008 -5.095 1.00 94.94 117 GLU A CA 1
ATOM 858 C C . GLU A 1 117 ? 12.360 0.659 -5.950 1.00 94.94 117 GLU A C 1
ATOM 860 O O . GLU A 1 117 ? 13.510 0.774 -5.543 1.00 94.94 117 GLU A O 1
ATOM 865 N N . GLU A 1 118 ? 11.999 1.175 -7.126 1.00 93.12 118 GLU A N 1
ATOM 866 C CA . GLU A 1 118 ? 12.948 1.831 -8.029 1.00 93.12 118 GLU A CA 1
ATOM 867 C C . GLU A 1 118 ? 13.211 3.284 -7.614 1.00 93.12 118 GLU A C 1
ATOM 869 O O . GLU A 1 118 ? 14.345 3.770 -7.619 1.00 93.12 118 GLU A O 1
ATOM 874 N N . THR A 1 119 ? 12.143 3.997 -7.248 1.00 95.19 119 THR A N 1
ATOM 875 C CA . THR A 1 119 ? 12.176 5.456 -7.069 1.00 95.19 119 THR A CA 1
ATOM 876 C C . THR A 1 119 ? 11.855 5.911 -5.651 1.00 95.19 119 THR A C 1
ATOM 878 O O . THR A 1 119 ? 12.073 7.078 -5.337 1.00 95.19 119 THR A O 1
ATOM 881 N N . GLY A 1 120 ? 11.309 5.037 -4.803 1.00 96.94 120 GLY A N 1
ATOM 882 C CA . GLY A 1 120 ? 10.714 5.410 -3.517 1.00 96.94 120 GLY A CA 1
ATOM 883 C C . GLY A 1 120 ? 9.374 6.141 -3.647 1.00 96.94 120 GLY A C 1
ATOM 884 O O . GLY A 1 120 ? 8.720 6.392 -2.644 1.00 96.94 120 GLY A O 1
ATOM 885 N N . ALA A 1 121 ? 8.927 6.479 -4.863 1.00 97.25 121 ALA A N 1
ATOM 886 C CA . ALA A 1 121 ? 7.713 7.261 -5.059 1.00 97.25 121 ALA A CA 1
ATOM 887 C C . ALA A 1 121 ? 6.484 6.550 -4.481 1.00 97.25 121 ALA A C 1
ATOM 889 O O . ALA A 1 121 ? 6.266 5.358 -4.722 1.00 97.25 121 ALA A O 1
ATOM 890 N N . ILE A 1 122 ? 5.661 7.318 -3.770 1.00 98.56 122 ILE A N 1
ATOM 891 C CA . ILE A 1 122 ? 4.407 6.843 -3.198 1.00 98.56 122 ILE A CA 1
ATOM 892 C C . ILE A 1 122 ? 3.285 7.103 -4.202 1.00 98.56 122 ILE A C 1
ATOM 894 O O . ILE A 1 122 ? 3.158 8.204 -4.749 1.00 98.56 122 ILE A O 1
ATOM 898 N N . SER A 1 123 ? 2.465 6.085 -4.440 1.00 97.81 123 SER A N 1
ATOM 899 C CA . SER A 1 123 ? 1.297 6.148 -5.316 1.00 97.81 123 SER A CA 1
ATOM 900 C C . SER A 1 123 ? 0.064 5.580 -4.620 1.00 97.81 123 SER A C 1
ATOM 902 O O . SER A 1 123 ? 0.170 4.834 -3.646 1.00 97.81 123 SER A O 1
ATOM 904 N N . ILE A 1 124 ? -1.116 5.917 -5.136 1.00 97.75 124 ILE A N 1
ATOM 905 C CA . ILE A 1 124 ? -2.401 5.401 -4.660 1.00 97.75 124 ILE A CA 1
ATOM 906 C C . ILE A 1 124 ? -3.208 4.884 -5.839 1.00 97.75 124 ILE A C 1
ATOM 908 O O . ILE A 1 124 ? -3.340 5.589 -6.839 1.00 97.75 124 ILE A O 1
ATOM 912 N N . ALA A 1 125 ? -3.793 3.696 -5.695 1.00 96.12 125 ALA A N 1
ATOM 913 C CA . ALA A 1 125 ? -4.793 3.175 -6.617 1.00 96.12 125 ALA A CA 1
ATOM 914 C C . ALA A 1 125 ? -6.176 3.103 -5.956 1.00 96.12 125 ALA A C 1
ATOM 916 O O . ALA A 1 125 ? -6.303 2.655 -4.814 1.00 96.12 125 ALA A O 1
ATOM 917 N N . ARG A 1 126 ? -7.203 3.563 -6.673 1.00 94.69 126 ARG A N 1
ATOM 918 C CA . ARG A 1 126 ? -8.610 3.538 -6.250 1.00 94.69 126 ARG A CA 1
ATOM 919 C C . ARG A 1 126 ? -9.517 3.670 -7.473 1.00 94.69 126 ARG A C 1
ATOM 921 O O . ARG A 1 126 ? -9.228 4.490 -8.344 1.00 94.69 126 ARG A O 1
ATOM 928 N N . ASP A 1 127 ? -10.627 2.934 -7.510 1.00 92.31 127 ASP A N 1
ATOM 929 C CA . ASP A 1 127 ? -11.642 3.023 -8.573 1.00 92.31 127 ASP A CA 1
ATOM 930 C C . ASP A 1 127 ? -11.021 2.875 -9.983 1.00 92.31 127 ASP A C 1
ATOM 932 O O . ASP A 1 127 ? -11.315 3.646 -10.901 1.00 92.31 127 ASP A O 1
ATOM 936 N N . GLY A 1 128 ? -10.071 1.941 -10.121 1.00 91.06 128 GLY A N 1
ATOM 937 C CA . GLY A 1 128 ? -9.311 1.681 -11.349 1.00 91.06 128 GLY A CA 1
ATOM 938 C C . GLY A 1 128 ? -8.370 2.810 -11.793 1.00 91.06 128 GLY A C 1
ATOM 939 O O . GLY A 1 128 ? -7.877 2.789 -12.917 1.00 91.06 128 GLY A O 1
ATOM 940 N N . LYS A 1 129 ? -8.117 3.816 -10.947 1.00 91.38 129 LYS A N 1
ATOM 941 C CA . LYS A 1 129 ? -7.245 4.960 -11.251 1.00 91.38 129 LYS A CA 1
ATOM 942 C C . LYS A 1 129 ? -6.015 4.954 -10.370 1.00 91.38 129 LYS A C 1
ATOM 944 O O . LYS A 1 129 ? -6.097 4.621 -9.193 1.00 91.38 129 LYS A O 1
ATOM 949 N N . LEU A 1 130 ? -4.896 5.403 -10.931 1.00 92.19 130 LEU A N 1
ATOM 950 C CA . LEU A 1 130 ? -3.627 5.548 -10.231 1.00 92.19 130 LEU A CA 1
ATOM 951 C C . LEU A 1 130 ? -3.251 7.028 -10.113 1.00 92.19 130 LEU A C 1
ATOM 953 O O . LEU A 1 130 ? -3.190 7.740 -11.114 1.00 92.19 130 LEU A O 1
ATOM 957 N N . VAL A 1 131 ? -2.948 7.476 -8.898 1.00 94.25 131 VAL A N 1
ATOM 958 C CA . VAL A 1 131 ? -2.329 8.778 -8.629 1.00 94.25 131 VAL A CA 1
ATOM 959 C C . VAL A 1 131 ? -0.911 8.543 -8.144 1.00 94.25 131 VAL A C 1
ATOM 961 O O . VAL A 1 131 ? -0.699 7.891 -7.126 1.00 94.25 131 VAL A O 1
ATOM 964 N N . ARG A 1 132 ? 0.060 9.044 -8.907 1.00 93.69 132 ARG A N 1
ATOM 965 C CA . ARG A 1 132 ? 1.494 8.827 -8.684 1.00 93.69 132 ARG A CA 1
ATOM 966 C C . ARG A 1 132 ? 2.125 10.039 -8.000 1.00 93.69 132 ARG A C 1
ATOM 968 O O . ARG A 1 132 ? 1.608 11.146 -8.125 1.00 93.69 132 ARG A O 1
ATOM 975 N N . TYR A 1 133 ? 3.271 9.820 -7.357 1.00 94.50 133 TYR A N 1
ATOM 976 C CA . TYR A 1 133 ? 4.120 10.869 -6.773 1.00 94.50 133 TYR A CA 1
ATOM 977 C C . TYR A 1 133 ? 3.389 11.749 -5.752 1.00 94.50 133 TYR A C 1
ATOM 979 O O . TYR A 1 133 ? 3.495 12.975 -5.778 1.00 94.50 133 TYR A O 1
ATOM 987 N N . ILE A 1 134 ? 2.627 11.124 -4.854 1.00 96.94 134 ILE A N 1
ATOM 988 C CA . ILE A 1 134 ? 1.974 11.865 -3.778 1.00 96.94 134 ILE A CA 1
ATOM 989 C C . ILE A 1 134 ? 2.986 12.278 -2.704 1.00 96.94 134 ILE A C 1
ATOM 991 O O . ILE A 1 134 ? 3.921 11.540 -2.392 1.00 96.94 134 ILE A O 1
ATOM 995 N N 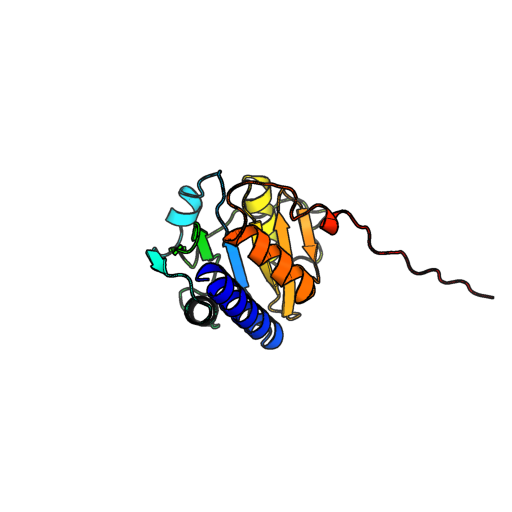. ASP A 1 135 ? 2.787 13.459 -2.125 1.00 96.69 135 ASP A N 1
ATOM 996 C CA . ASP A 1 135 ? 3.618 13.961 -1.033 1.00 96.69 135 ASP A CA 1
ATOM 997 C C . ASP A 1 135 ? 3.140 13.459 0.347 1.00 96.69 135 ASP A C 1
ATOM 999 O O . ASP A 1 135 ? 2.102 12.804 0.495 1.00 96.69 135 ASP A O 1
ATOM 1003 N N . ALA A 1 136 ? 3.901 13.783 1.395 1.00 96.50 136 ALA A N 1
ATOM 1004 C CA . ALA A 1 136 ? 3.579 13.383 2.764 1.00 96.50 136 ALA A CA 1
ATOM 1005 C C . ALA A 1 136 ? 2.224 13.929 3.255 1.00 96.50 136 ALA A C 1
ATOM 1007 O O . ALA A 1 136 ? 1.564 13.287 4.076 1.00 96.50 136 ALA A O 1
ATOM 1008 N N . LYS A 1 137 ? 1.794 15.097 2.760 1.00 96.06 137 LYS A N 1
ATOM 1009 C CA . LYS A 1 137 ? 0.519 15.724 3.133 1.00 96.06 137 LYS A CA 1
ATOM 1010 C C . LYS A 1 137 ? -0.652 14.988 2.483 1.00 96.06 137 LYS A C 1
ATOM 1012 O O . LYS A 1 137 ? -1.626 14.662 3.156 1.00 96.06 137 LYS A O 1
ATOM 1017 N N . ALA A 1 138 ? -0.534 14.688 1.196 1.00 95.75 138 ALA A N 1
ATOM 1018 C CA . ALA A 1 138 ? -1.445 13.853 0.433 1.00 95.75 138 ALA A CA 1
ATOM 1019 C C . ALA A 1 138 ? -1.592 12.459 1.061 1.00 95.75 138 ALA A C 1
ATOM 1021 O O . ALA A 1 138 ? -2.717 11.989 1.237 1.00 95.75 138 ALA A O 1
ATOM 1022 N N . LEU A 1 139 ? -0.480 11.838 1.470 1.00 97.62 139 LEU A N 1
ATOM 1023 C CA . LEU A 1 139 ? -0.485 10.567 2.197 1.00 97.62 139 LEU A CA 1
ATOM 1024 C C . LEU A 1 139 ? -1.272 10.665 3.511 1.00 97.62 139 LEU A C 1
ATOM 1026 O O . LEU A 1 139 ? -2.132 9.825 3.768 1.00 97.62 139 LEU A O 1
ATOM 1030 N N . ASN A 1 140 ? -1.022 11.698 4.324 1.00 96.38 140 ASN A N 1
ATOM 1031 C CA . ASN A 1 140 ? -1.751 11.897 5.579 1.00 96.38 140 ASN A CA 1
ATOM 1032 C C . ASN A 1 140 ? -3.262 12.023 5.347 1.00 96.38 140 ASN A C 1
ATOM 1034 O O . ASN A 1 140 ? -4.037 11.352 6.019 1.00 96.38 140 ASN A O 1
ATOM 1038 N N . ASN A 1 141 ? -3.684 12.814 4.357 1.00 94.81 141 ASN A N 1
ATOM 1039 C CA . ASN A 1 141 ? -5.105 12.979 4.027 1.00 94.81 141 ASN A CA 1
ATOM 1040 C C . ASN A 1 141 ? -5.771 11.642 3.664 1.00 94.81 141 ASN A C 1
ATOM 1042 O O . ASN A 1 141 ? -6.935 11.402 3.986 1.00 94.81 141 ASN A O 1
ATOM 1046 N N . VAL A 1 142 ? -5.036 10.762 2.984 1.00 95.00 142 VAL A N 1
ATOM 1047 C CA . VAL A 1 142 ? -5.522 9.431 2.605 1.00 95.00 142 VAL A CA 1
ATOM 1048 C C . VAL A 1 142 ? -5.646 8.539 3.832 1.00 95.00 142 VAL A C 1
ATOM 1050 O O . VAL A 1 142 ? -6.694 7.928 4.025 1.00 95.00 142 VAL A O 1
ATOM 1053 N N . LEU A 1 143 ? -4.642 8.514 4.707 1.00 95.75 143 LEU A N 1
ATOM 1054 C CA . LEU A 1 143 ? -4.700 7.764 5.965 1.00 95.75 143 LEU A CA 1
ATOM 1055 C C . LEU A 1 143 ? -5.831 8.273 6.876 1.00 95.75 143 LEU A C 1
ATOM 1057 O O . LEU A 1 143 ? -6.583 7.479 7.436 1.00 95.75 143 LEU A O 1
ATOM 1061 N N . GLU A 1 144 ? -6.035 9.586 6.968 1.00 94.00 144 GLU A N 1
ATOM 1062 C CA . GLU A 1 144 ? -7.178 10.169 7.677 1.00 94.00 144 GLU A CA 1
ATOM 1063 C C . GLU A 1 144 ? -8.512 9.707 7.086 1.00 94.00 144 GLU A C 1
ATOM 1065 O O . GLU A 1 144 ? -9.427 9.356 7.831 1.00 94.00 144 GLU A O 1
ATOM 1070 N N . SER A 1 145 ? -8.626 9.642 5.758 1.00 91.31 145 SER A N 1
ATOM 1071 C CA . SER A 1 145 ? -9.839 9.134 5.112 1.00 91.31 145 SER A CA 1
ATOM 1072 C C . SER A 1 145 ? -10.119 7.665 5.433 1.00 91.31 145 SER A C 1
ATOM 1074 O O . SER A 1 145 ? -11.280 7.291 5.576 1.00 91.31 145 SER A O 1
ATOM 1076 N N . LEU A 1 146 ? -9.067 6.857 5.592 1.00 92.31 146 LEU A N 1
ATOM 1077 C CA . LEU A 1 146 ? -9.159 5.431 5.901 1.00 92.31 146 LEU A CA 1
ATOM 1078 C C . LEU A 1 146 ? -9.548 5.175 7.360 1.00 92.31 146 LEU A C 1
ATOM 1080 O O . LEU A 1 146 ? -10.303 4.248 7.638 1.00 92.31 146 LEU A O 1
ATOM 1084 N N . PHE A 1 147 ? -9.039 5.987 8.293 1.00 90.50 147 PHE A N 1
ATOM 1085 C CA . PHE A 1 147 ? -9.128 5.694 9.728 1.00 90.50 147 PHE A CA 1
ATOM 1086 C C . PHE A 1 147 ? -10.004 6.656 10.538 1.00 90.50 147 PHE A C 1
ATOM 1088 O O . PHE A 1 147 ? -10.347 6.336 11.677 1.00 90.50 147 PHE A O 1
ATOM 1095 N N . LEU A 1 148 ? -10.370 7.831 10.019 1.00 85.44 148 LEU A N 1
ATOM 1096 C CA . LEU A 1 148 ? -11.219 8.796 10.740 1.00 85.44 148 LEU A CA 1
ATOM 1097 C C . LEU A 1 148 ? -12.654 8.842 10.224 1.00 85.44 148 LEU A C 1
ATOM 1099 O O . LEU A 1 148 ? -13.551 9.214 10.978 1.00 85.44 148 LEU A O 1
ATOM 1103 N N . GLN A 1 149 ? -12.897 8.477 8.966 1.00 67.88 149 GLN A N 1
ATOM 1104 C CA . GLN A 1 149 ? -14.222 8.615 8.368 1.00 67.88 149 GLN A CA 1
ATOM 1105 C C . GLN A 1 149 ? -14.975 7.286 8.400 1.00 67.88 149 GLN A C 1
ATOM 1107 O O . GLN A 1 149 ? -14.974 6.521 7.440 1.00 67.88 149 GLN A O 1
ATOM 1112 N N . ALA A 1 150 ? -15.708 7.054 9.491 1.00 50.38 150 ALA A N 1
ATOM 1113 C CA . ALA A 1 150 ? -16.880 6.187 9.454 1.00 50.38 150 ALA A CA 1
ATOM 1114 C C . ALA A 1 150 ? -17.960 6.868 8.585 1.00 50.38 150 ALA A C 1
ATOM 1116 O O . ALA A 1 150 ? -18.845 7.550 9.087 1.00 50.38 150 ALA A O 1
ATOM 1117 N N . GLY A 1 151 ? -17.834 6.735 7.261 1.00 46.81 151 GLY A N 1
ATOM 1118 C CA . GLY A 1 151 ? -18.856 7.116 6.286 1.00 46.81 151 GLY A CA 1
ATOM 1119 C C . GLY A 1 151 ? -18.824 8.564 5.789 1.00 46.81 151 GLY A C 1
ATOM 1120 O O . GLY A 1 151 ? -19.701 9.340 6.139 1.00 46.81 151 GLY A O 1
ATOM 1121 N N . ASN A 1 152 ? -17.905 8.912 4.879 1.00 43.72 152 ASN A N 1
ATOM 1122 C CA . ASN A 1 152 ? -18.245 9.772 3.733 1.00 43.72 152 ASN A CA 1
ATOM 1123 C C . ASN A 1 152 ? -17.155 9.746 2.646 1.00 43.72 152 ASN A C 1
ATOM 1125 O O . ASN A 1 152 ? -15.978 9.948 2.915 1.00 43.72 152 ASN A O 1
ATOM 1129 N N . SER A 1 153 ? -17.534 9.573 1.382 1.00 50.47 153 SER A N 1
ATOM 1130 C CA . SER A 1 153 ? -16.613 9.443 0.236 1.00 50.47 153 SER A CA 1
ATOM 1131 C C . SER A 1 153 ? -15.959 10.768 -0.212 1.00 50.47 153 SER A C 1
ATOM 1133 O O . SER A 1 153 ? -15.401 10.851 -1.306 1.00 50.47 153 SER A O 1
ATOM 1135 N N . SER A 1 154 ? -16.033 11.830 0.598 1.00 51.97 154 SER A N 1
ATOM 1136 C CA . SER A 1 154 ? -15.638 13.194 0.210 1.00 51.97 154 SER A CA 1
ATOM 1137 C C . SER A 1 154 ? -14.133 13.468 0.319 1.00 51.97 154 SER A C 1
ATOM 1139 O O . SER A 1 154 ? -13.656 14.466 -0.225 1.00 51.97 154 SER A O 1
ATOM 1141 N N . ALA A 1 155 ? -13.367 12.603 0.990 1.00 56.94 155 ALA A N 1
ATOM 1142 C CA . ALA A 1 155 ? -11.948 12.835 1.261 1.00 56.94 155 ALA A CA 1
ATOM 1143 C C . ALA A 1 155 ? -11.048 12.852 0.014 1.00 56.94 155 ALA A C 1
ATOM 1145 O O . ALA A 1 155 ? -9.900 13.259 0.109 1.00 56.94 155 ALA A O 1
ATOM 1146 N N . PHE A 1 156 ? -11.555 12.447 -1.154 1.00 59.44 156 PHE A N 1
ATOM 1147 C CA . PHE A 1 156 ? -10.797 12.377 -2.407 1.00 59.44 156 PHE A CA 1
ATOM 1148 C C . PHE A 1 156 ? -11.216 13.442 -3.434 1.00 59.44 156 PHE A C 1
ATOM 1150 O O . PHE A 1 156 ? -10.759 13.411 -4.576 1.00 59.44 156 PHE A O 1
ATOM 1157 N N . SER A 1 157 ? -12.051 14.424 -3.059 1.00 59.25 157 SER A N 1
ATOM 1158 C CA . SER A 1 157 ? -12.403 15.528 -3.971 1.00 59.25 157 SER A CA 1
ATOM 1159 C C . SER A 1 157 ? -11.178 16.358 -4.382 1.00 59.25 157 SER A C 1
ATOM 1161 O O . SER A 1 157 ? -11.135 16.882 -5.495 1.00 59.25 157 SER A O 1
ATOM 1163 N N . TRP A 1 158 ? -10.143 16.406 -3.535 1.00 64.12 158 TRP A N 1
ATOM 1164 C CA . TRP A 1 158 ? -8.894 17.111 -3.818 1.00 64.12 158 TRP A CA 1
ATOM 1165 C C . TRP A 1 158 ? -8.008 16.400 -4.858 1.00 64.12 158 TRP A C 1
ATOM 1167 O O . TRP A 1 158 ? -7.272 17.088 -5.562 1.00 64.12 158 TRP A O 1
ATOM 1177 N N . LEU A 1 159 ? -8.139 15.074 -5.046 1.00 58.31 159 LEU A N 1
ATOM 1178 C CA . LEU A 1 159 ? -7.440 14.327 -6.112 1.00 58.31 159 LEU A CA 1
ATOM 1179 C C . LEU A 1 159 ? -7.916 14.712 -7.522 1.00 58.31 159 LEU A C 1
ATOM 1181 O O . LEU A 1 159 ? -7.250 14.400 -8.503 1.00 58.31 159 LEU A O 1
ATOM 1185 N N . LYS A 1 160 ? -9.065 15.390 -7.656 1.00 53.78 160 LYS A N 1
ATOM 1186 C CA . LYS A 1 160 ? -9.589 15.834 -8.959 1.00 53.78 160 LYS A CA 1
ATOM 1187 C C . LYS A 1 160 ? -8.913 17.100 -9.502 1.00 53.78 160 LYS A C 1
ATOM 1189 O O . LYS A 1 160 ? -9.308 17.574 -10.566 1.00 53.78 160 LYS A O 1
ATOM 1194 N N . ARG A 1 161 ? -7.921 17.676 -8.812 1.00 47.72 161 ARG A N 1
ATOM 1195 C CA . ARG A 1 161 ? -7.174 18.830 -9.333 1.00 47.72 161 ARG A CA 1
ATOM 1196 C C . ARG A 1 161 ? -6.065 18.352 -10.275 1.00 47.72 161 ARG A C 1
ATOM 1198 O O . ARG A 1 161 ? -5.126 17.697 -9.840 1.00 47.72 161 ARG A O 1
ATOM 1205 N N . LYS A 1 162 ? -6.209 18.672 -11.568 1.00 39.75 162 LYS A N 1
ATOM 1206 C CA . LYS A 1 162 ? -5.185 18.445 -12.602 1.00 39.75 162 LYS A CA 1
ATOM 1207 C C . LYS A 1 162 ? -3.843 19.073 -12.180 1.00 39.75 162 LYS A C 1
ATOM 1209 O O . LYS A 1 162 ? -3.872 20.147 -11.574 1.00 39.75 162 LYS A O 1
ATOM 1214 N N . PRO A 1 163 ? -2.691 18.480 -12.544 1.00 40.72 163 PRO A N 1
ATOM 1215 C CA . PRO A 1 163 ? -1.426 19.200 -12.498 1.00 40.72 163 PRO A CA 1
ATOM 1216 C C . PRO A 1 163 ? -1.531 20.387 -13.459 1.00 40.72 163 PRO A C 1
ATOM 1218 O O . PRO A 1 163 ? -1.971 20.228 -14.598 1.00 40.72 163 PRO A O 1
ATOM 1221 N N . THR A 1 164 ? -1.186 21.581 -12.991 1.00 47.50 164 THR A N 1
ATOM 1222 C CA . THR A 1 164 ? -1.030 22.765 -13.837 1.00 47.50 164 THR A CA 1
ATOM 1223 C C . THR A 1 164 ? 0.080 22.501 -14.850 1.00 47.50 164 THR A C 1
ATOM 1225 O O . THR A 1 164 ? 1.234 22.332 -14.458 1.00 47.50 164 THR A O 1
ATOM 1228 N N . GLU A 1 165 ? -0.271 22.446 -16.135 1.00 40.44 165 GLU A N 1
ATOM 1229 C CA . GLU A 1 165 ? 0.690 22.510 -17.237 1.00 40.44 165 GLU A CA 1
ATOM 1230 C C . GLU A 1 165 ? 1.499 23.803 -17.102 1.00 40.44 165 GLU A C 1
ATOM 1232 O O . GLU A 1 165 ? 0.943 24.899 -17.013 1.00 40.44 165 GLU A O 1
ATOM 1237 N N . GLY A 1 166 ? 2.821 23.654 -17.013 1.00 40.94 166 GLY A N 1
ATOM 1238 C CA . GLY A 1 166 ? 3.752 24.770 -16.982 1.00 40.94 166 GLY A CA 1
ATOM 1239 C C . GLY A 1 166 ? 3.702 25.531 -18.301 1.00 40.94 166 GLY A C 1
ATOM 1240 O O . GLY A 1 166 ? 3.940 24.964 -19.367 1.00 40.94 166 GLY A O 1
ATOM 1241 N N . SER A 1 167 ? 3.415 26.826 -18.223 1.00 37.81 167 SER A N 1
ATOM 1242 C CA . SER A 1 167 ? 3.580 27.761 -19.327 1.00 37.81 167 SER A CA 1
ATOM 1243 C C . SER A 1 167 ? 5.074 27.981 -19.578 1.00 37.81 167 SER A C 1
ATOM 1245 O O . SER A 1 167 ? 5.722 28.782 -18.905 1.00 37.81 167 SER A O 1
ATOM 1247 N N . HIS A 1 168 ? 5.623 27.262 -20.555 1.00 44.34 168 HIS A N 1
ATOM 1248 C CA . HIS A 1 168 ? 6.762 27.762 -21.314 1.00 44.34 168 HIS A CA 1
ATOM 1249 C C . HIS A 1 168 ? 6.265 28.924 -22.180 1.00 44.34 168 HIS A C 1
ATOM 1251 O O . HIS A 1 168 ? 5.644 28.695 -23.213 1.00 44.34 168 HIS A O 1
ATOM 1257 N N . GLU A 1 169 ? 6.562 30.158 -21.785 1.00 42.47 169 GLU A N 1
ATOM 1258 C CA . GLU A 1 169 ? 6.618 31.274 -22.728 1.00 42.47 169 GLU A CA 1
ATOM 1259 C C . GLU A 1 169 ? 8.090 31.564 -23.018 1.00 42.47 169 GLU A C 1
ATOM 1261 O O . GLU A 1 169 ? 8.844 32.045 -22.176 1.00 42.47 169 GLU A O 1
ATOM 1266 N N . HIS A 1 170 ? 8.503 31.169 -24.223 1.00 41.81 170 HIS A N 1
ATOM 1267 C CA . HIS A 1 170 ? 9.590 31.819 -24.938 1.00 41.81 170 HIS A CA 1
ATOM 1268 C C . HIS A 1 170 ? 9.117 33.212 -25.351 1.00 41.81 170 HIS A C 1
ATOM 1270 O O . HIS A 1 170 ? 8.117 33.319 -26.063 1.00 41.81 170 HIS A O 1
ATOM 1276 N N . SER A 1 171 ? 9.871 34.243 -24.983 1.00 49.72 171 SER A N 1
ATOM 1277 C CA . SER A 1 171 ? 10.232 35.382 -25.841 1.00 49.72 171 SER A CA 1
ATOM 1278 C C . SER A 1 171 ? 11.374 36.152 -25.194 1.00 49.72 171 SER A C 1
ATOM 1280 O O . SER A 1 171 ? 11.288 36.401 -23.972 1.00 49.72 171 SER A O 1
#

InterPro domains:
  IPR003390 DNA integrity scanning protein, DisA, N-terminal [PF02457] (12-130)
  IPR003390 DNA integrity scanning protein, DisA, N-terminal [PS51794] (1-136)
  IPR036888 DNA integrity scanning protein, DisA, N-terminal domain superfamily [G3DSA:3.40.1700.10] (1-155)
  IPR036888 DNA integrity scanning protein, DisA, N-terminal domain superfamily [SSF143597] (6-135)
  IPR050338 DNA integrity scanning protein DisA [PTHR34185] (3-149)

Secondary structure (DSSP, 8-state):
-HHHHHHHHHHHHHHHHHHHT--EEEEEE-SS--HHHHTTSEEEEEEP-HHHHHHHTSTTSTTSSSEEEEETTEEEEEEE--PPP--HHHHTT--HHHHHHHHHHHHSS-EEEEE-TTT--EEEEETTEEE-S--HHHHHHHHHHHHT-SS-GGGGGGGG-----------

Sequence (171 aa):
MQNTALIRDMQTAILSLSHRRVGALIVFEQKTGLGDIIGTGTRIEGLLSGALIENIFEPNTPLHDGAVVVRGSTLIAAGCFLPLSDDLTVSRELGTRHRAALGVSSVSDSITIIVSEETGAISIARDGKLVRYIDAKALNNVLESLFLQAGNSSAFSWLKRKPTEGSHEHS

pLDDT: mean 87.65, std 17.17, range [37.81, 98.69]

Radius of gyration: 15.92 Å; chains: 1; bounding box: 34×52×46 Å

Organism: NCBI:txid1076179